Protein AF-A0A1S8KQY8-F1 (afdb_monomer_lite)

Sequence (92 aa):
MGSLREAKEMTLGEYFLRMRAYILRQLDDQERAHYQAWLVARVFPAVDAENGEYVVQHLDEVFDRQKREAEISVVSRQKRSKNQCIQTSDAS

Foldseek 3Di:
DDDPVCVVPDDPVRVVVVVVVVVVVVLVVVLVVLVVVVVVCVVVPPADPPPRHGPDDDSVVVDDSVVVVVVVVVVVVVVVVVVVVVVVPVPD

Radius of gyration: 20.98 Å; chains: 1; bounding box: 51×39×48 Å

Organism: NCBI:txid29394

Secondary structure (DSSP, 8-state):
---HHHHHS--HHHHHHHHHHHHHHHHHHHHHHHHHHHHHHHHTT-B-TTT--BS--SGGGT--HHHHHHHHHHHHHHHHHHHHHHHTSS--

Structure (mmCIF, N/CA/C/O backbone):
data_AF-A0A1S8KQY8-F1
#
_entry.id   AF-A0A1S8KQY8-F1
#
loop_
_atom_site.group_PDB
_atom_site.id
_atom_site.type_symbol
_atom_site.label_atom_id
_atom_site.label_alt_id
_atom_site.label_comp_id
_atom_site.label_asym_id
_atom_site.label_entity_id
_atom_site.label_seq_id
_atom_site.pdbx_PDB_ins_code
_atom_site.Cartn_x
_atom_site.Cartn_y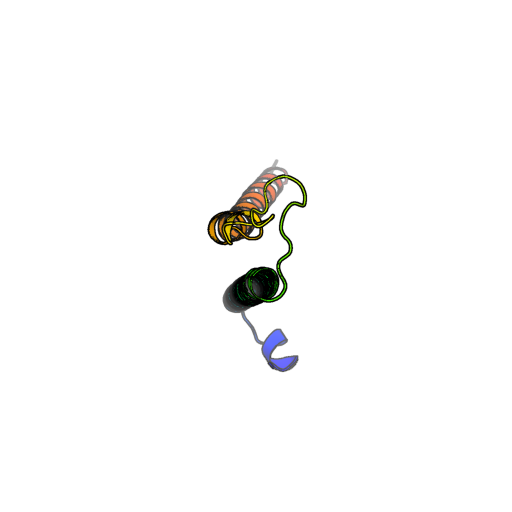
_atom_site.Cartn_z
_atom_site.occupancy
_atom_site.B_iso_or_equiv
_atom_site.auth_seq_id
_atom_site.auth_comp_id
_atom_site.auth_asym_id
_atom_site.auth_atom_id
_atom_site.pdbx_PDB_model_num
ATOM 1 N N . MET A 1 1 ? 11.275 -18.316 -8.171 1.00 49.62 1 MET A N 1
ATOM 2 C CA . MET A 1 1 ? 12.287 -17.292 -7.829 1.00 49.62 1 MET A CA 1
ATOM 3 C C . MET A 1 1 ? 13.426 -17.463 -8.815 1.00 49.62 1 MET A C 1
ATOM 5 O O . MET A 1 1 ? 13.899 -18.585 -8.940 1.00 49.62 1 MET A O 1
ATOM 9 N N . GLY A 1 2 ? 13.760 -16.420 -9.578 1.00 64.44 2 GLY A N 1
ATOM 10 C CA . GLY A 1 2 ? 14.705 -16.520 -10.695 1.00 64.44 2 GLY A CA 1
ATOM 11 C C . GLY A 1 2 ? 16.124 -16.855 -10.240 1.00 64.44 2 GLY A C 1
ATOM 12 O O . GLY A 1 2 ? 16.550 -16.441 -9.162 1.00 64.44 2 GLY A O 1
ATOM 13 N N . SER A 1 3 ? 16.837 -17.645 -11.040 1.00 81.06 3 SER A N 1
ATOM 14 C CA . SER A 1 3 ? 18.202 -18.077 -10.720 1.00 81.06 3 SER A CA 1
ATOM 15 C C . SER A 1 3 ? 19.215 -16.939 -10.915 1.00 81.06 3 SER A C 1
ATOM 17 O O . SER A 1 3 ? 18.996 -16.027 -11.712 1.00 81.06 3 SER A O 1
ATOM 19 N N . LEU A 1 4 ? 20.374 -17.001 -10.245 1.00 74.88 4 LEU A N 1
ATOM 20 C CA . LEU A 1 4 ? 21.475 -16.041 -10.464 1.00 74.88 4 LEU A CA 1
ATOM 21 C C . LEU A 1 4 ? 21.918 -15.979 -11.934 1.00 74.88 4 LEU A C 1
ATOM 23 O O . LEU A 1 4 ? 22.382 -14.946 -12.413 1.00 74.88 4 LEU A O 1
ATOM 27 N N . ARG A 1 5 ? 21.746 -17.088 -12.654 1.00 79.19 5 ARG A N 1
ATOM 28 C CA . ARG A 1 5 ? 22.027 -17.184 -14.080 1.00 79.19 5 ARG A CA 1
ATOM 29 C C . ARG A 1 5 ? 21.033 -16.367 -14.911 1.00 79.19 5 ARG A C 1
ATOM 31 O O . ARG A 1 5 ? 21.470 -15.588 -15.747 1.00 79.19 5 ARG A O 1
ATOM 38 N N . GLU A 1 6 ? 19.737 -16.439 -14.605 1.00 76.88 6 GLU A N 1
ATOM 39 C CA . GLU A 1 6 ? 18.722 -15.580 -15.239 1.00 76.88 6 GLU A CA 1
ATOM 40 C C . GLU A 1 6 ? 18.957 -14.094 -14.958 1.00 76.88 6 GLU A C 1
ATOM 42 O O . GLU A 1 6 ? 18.691 -13.261 -15.816 1.00 76.88 6 GLU A O 1
ATOM 47 N N . ALA A 1 7 ? 19.456 -13.744 -13.768 1.00 74.12 7 ALA A N 1
ATOM 48 C CA . ALA A 1 7 ? 19.798 -12.359 -13.448 1.00 74.12 7 ALA A CA 1
ATOM 49 C C . ALA A 1 7 ? 20.986 -11.845 -14.277 1.00 74.12 7 ALA A C 1
ATOM 51 O O . ALA A 1 7 ? 21.007 -10.679 -14.663 1.00 74.12 7 ALA A O 1
ATOM 52 N N . LYS A 1 8 ? 21.958 -12.718 -14.569 1.00 75.44 8 LYS A N 1
ATOM 53 C CA . LYS A 1 8 ? 23.155 -12.395 -15.355 1.00 75.44 8 LYS A CA 1
ATOM 54 C C . LYS A 1 8 ? 22.877 -12.297 -16.858 1.00 75.44 8 LYS A C 1
ATOM 56 O O . LYS A 1 8 ? 23.540 -11.530 -17.544 1.00 75.44 8 LYS A O 1
ATOM 61 N N . GLU A 1 9 ? 21.919 -13.074 -17.355 1.00 85.00 9 GLU A N 1
ATOM 62 C CA . GLU A 1 9 ? 21.521 -13.108 -18.771 1.00 85.00 9 GLU A CA 1
ATOM 63 C C . GLU A 1 9 ? 20.485 -12.020 -19.129 1.00 85.00 9 GLU A C 1
ATOM 65 O O . GLU A 1 9 ? 20.113 -11.876 -20.290 1.00 85.00 9 GLU A O 1
ATOM 70 N N . MET A 1 10 ? 20.029 -11.233 -18.149 1.00 88.94 10 MET A N 1
ATOM 71 C CA . MET A 1 10 ? 18.983 -10.229 -18.326 1.00 88.94 10 MET A CA 1
ATOM 72 C C . MET A 1 10 ? 19.504 -8.938 -18.961 1.00 88.94 10 MET A C 1
ATOM 74 O O . MET A 1 10 ? 20.521 -8.379 -18.544 1.00 88.94 10 MET A O 1
ATOM 78 N N . THR A 1 11 ? 18.753 -8.398 -19.918 1.00 90.50 11 THR A N 1
ATOM 79 C CA . THR A 1 11 ? 19.014 -7.056 -20.449 1.00 90.50 11 THR A CA 1
ATOM 80 C C . THR A 1 11 ? 18.681 -5.977 -19.413 1.00 90.50 11 THR A C 1
ATOM 82 O O . THR A 1 11 ? 17.844 -6.163 -18.528 1.00 90.50 11 THR A O 1
ATOM 85 N N . LEU A 1 12 ? 19.274 -4.785 -19.548 1.00 86.12 12 LEU A N 1
ATOM 86 C CA . LEU A 1 12 ? 18.943 -3.648 -18.677 1.00 86.12 12 LEU A CA 1
ATOM 87 C C . LEU A 1 12 ? 17.442 -3.309 -18.708 1.00 86.12 12 LEU A C 1
ATOM 89 O O . LEU A 1 12 ? 16.863 -2.989 -17.672 1.00 86.12 12 LEU A O 1
ATOM 93 N N . GLY A 1 13 ? 16.797 -3.408 -19.876 1.00 85.69 13 GLY A N 1
ATOM 94 C CA . GLY A 1 13 ? 15.362 -3.150 -20.024 1.00 85.69 13 GLY A CA 1
ATOM 95 C C . GLY A 1 13 ? 14.501 -4.130 -19.226 1.00 85.69 13 GLY A C 1
ATOM 96 O O . GLY A 1 13 ? 13.619 -3.712 -18.474 1.00 85.69 13 GLY A O 1
ATOM 97 N N . GLU A 1 14 ? 14.797 -5.425 -19.328 1.00 86.94 14 GLU A N 1
ATOM 98 C CA . GLU A 1 14 ? 14.121 -6.467 -18.549 1.00 86.94 14 GLU A CA 1
ATOM 99 C C . GLU A 1 14 ? 14.378 -6.309 -17.049 1.00 86.94 14 GLU A C 1
ATOM 101 O O . GLU A 1 14 ? 13.448 -6.459 -16.254 1.00 86.94 14 GLU A O 1
ATOM 106 N N . TYR A 1 15 ? 15.600 -5.937 -16.657 1.00 87.06 15 TYR A N 1
ATOM 107 C CA . TYR A 1 15 ? 15.937 -5.659 -15.263 1.00 87.06 15 TYR A CA 1
ATOM 108 C C . TYR A 1 15 ? 15.062 -4.542 -14.695 1.00 87.06 15 TYR A C 1
ATOM 110 O O . TYR A 1 15 ? 14.417 -4.725 -13.660 1.00 87.06 15 TYR A O 1
ATOM 118 N N . PHE A 1 16 ? 14.965 -3.406 -15.391 1.00 86.06 16 PHE A N 1
ATOM 119 C CA . PHE A 1 16 ? 14.125 -2.298 -14.940 1.00 86.06 16 PHE A CA 1
ATOM 120 C C . PHE A 1 16 ? 12.642 -2.669 -14.892 1.00 86.06 16 PHE A C 1
ATOM 122 O O . PHE A 1 16 ? 11.946 -2.262 -13.959 1.00 86.06 16 PHE A O 1
ATOM 129 N N . LEU A 1 17 ? 12.159 -3.458 -15.855 1.00 88.44 17 LEU A N 1
ATOM 130 C CA . LEU A 1 17 ? 10.773 -3.918 -15.870 1.00 88.44 17 LEU A CA 1
ATOM 131 C C . LEU A 1 17 ? 10.469 -4.821 -14.668 1.00 88.44 17 LEU A C 1
ATOM 133 O O . LEU A 1 17 ? 9.488 -4.589 -13.961 1.00 88.44 17 LEU A O 1
ATOM 137 N N . ARG A 1 18 ? 11.332 -5.806 -14.392 1.00 90.19 18 ARG A N 1
ATOM 138 C CA . ARG A 1 18 ? 11.175 -6.717 -13.247 1.00 90.19 18 ARG A CA 1
ATOM 139 C C . ARG A 1 18 ? 11.292 -5.984 -11.916 1.00 90.19 18 ARG A C 1
ATOM 141 O O . ARG A 1 18 ? 10.482 -6.227 -11.026 1.00 90.19 18 ARG A O 1
ATOM 148 N N . MET A 1 19 ? 12.234 -5.050 -11.792 1.00 88.50 19 MET A N 1
ATOM 149 C CA . MET A 1 19 ? 12.357 -4.208 -10.599 1.00 88.50 19 MET A CA 1
ATOM 150 C C . MET A 1 19 ? 11.106 -3.362 -10.367 1.00 88.50 19 MET A C 1
ATOM 152 O O . MET A 1 19 ? 10.629 -3.266 -9.240 1.00 88.50 19 MET A O 1
ATOM 156 N N . ARG A 1 20 ? 10.533 -2.782 -11.427 1.00 89.00 20 ARG A N 1
ATOM 157 C CA . ARG A 1 20 ? 9.284 -2.023 -11.317 1.00 89.00 20 ARG A CA 1
ATOM 158 C C . ARG A 1 20 ? 8.117 -2.912 -10.894 1.00 89.00 20 ARG A C 1
ATOM 160 O O . ARG A 1 20 ? 7.373 -2.527 -10.000 1.00 89.00 20 ARG A O 1
ATOM 167 N N . ALA A 1 21 ? 7.979 -4.091 -11.498 1.00 91.69 21 ALA A N 1
ATOM 168 C CA . ALA A 1 21 ? 6.947 -5.056 -11.124 1.00 91.69 21 ALA A CA 1
ATOM 169 C C . ALA A 1 21 ? 7.088 -5.506 -9.660 1.00 91.69 21 ALA A C 1
ATOM 171 O O . ALA A 1 21 ? 6.093 -5.607 -8.950 1.00 91.69 21 ALA A O 1
ATOM 172 N N . TYR A 1 22 ? 8.320 -5.717 -9.189 1.00 92.00 22 TYR A N 1
ATOM 173 C CA . TYR A 1 22 ? 8.598 -6.045 -7.792 1.00 92.00 22 TYR A CA 1
ATOM 174 C C . TYR A 1 22 ? 8.148 -4.935 -6.834 1.00 92.00 22 TYR A C 1
ATOM 176 O O . TYR A 1 22 ? 7.462 -5.218 -5.858 1.00 92.00 22 TYR A O 1
ATOM 184 N N . ILE A 1 23 ? 8.488 -3.676 -7.130 1.00 90.75 23 ILE A N 1
ATOM 185 C CA . ILE A 1 23 ? 8.096 -2.528 -6.298 1.00 90.75 23 ILE A CA 1
ATOM 186 C C . ILE A 1 23 ? 6.569 -2.381 -6.253 1.00 90.75 23 ILE A C 1
ATOM 188 O O . ILE A 1 23 ? 6.014 -2.159 -5.182 1.00 90.75 23 ILE A O 1
ATOM 192 N N . LEU A 1 24 ? 5.886 -2.537 -7.392 1.00 91.31 24 LEU A N 1
ATOM 193 C CA . LEU A 1 24 ? 4.421 -2.478 -7.442 1.00 91.31 24 LEU A CA 1
ATOM 194 C C . LEU A 1 24 ? 3.783 -3.604 -6.626 1.00 91.31 24 LEU A C 1
ATOM 196 O O . LEU A 1 24 ? 2.886 -3.348 -5.836 1.00 91.31 24 LEU A O 1
ATOM 200 N N . ARG A 1 25 ? 4.312 -4.826 -6.726 1.00 94.75 25 ARG A N 1
ATOM 201 C CA . ARG A 1 25 ? 3.846 -5.941 -5.898 1.00 94.75 25 ARG A CA 1
ATOM 202 C C . ARG A 1 25 ? 4.022 -5.665 -4.401 1.00 94.75 25 ARG A C 1
ATOM 204 O O . ARG A 1 25 ? 3.132 -5.979 -3.623 1.00 94.75 25 ARG A O 1
ATOM 211 N N . GLN A 1 26 ? 5.149 -5.082 -3.987 1.00 94.00 26 GLN A N 1
ATOM 212 C CA . GLN A 1 26 ? 5.329 -4.695 -2.583 1.00 94.00 26 GLN A CA 1
ATOM 213 C C . GLN A 1 26 ? 4.295 -3.657 -2.138 1.00 94.00 26 GLN A C 1
ATOM 215 O O . GLN A 1 26 ? 3.884 -3.672 -0.981 1.00 94.00 26 GLN A O 1
ATOM 220 N N . LEU A 1 27 ? 3.879 -2.765 -3.038 1.00 94.62 27 LEU A N 1
ATOM 221 C CA . LEU A 1 27 ? 2.840 -1.789 -2.745 1.00 94.62 27 LEU A CA 1
ATOM 222 C C . LEU A 1 27 ? 1.472 -2.455 -2.549 1.00 94.62 27 LEU A C 1
ATOM 224 O O . LEU A 1 27 ? 0.775 -2.118 -1.595 1.00 94.62 27 LEU A O 1
ATOM 228 N N . ASP A 1 28 ? 1.131 -3.435 -3.388 1.00 94.88 28 ASP A N 1
ATOM 229 C CA . ASP A 1 28 ? -0.091 -4.235 -3.231 1.00 94.88 28 ASP A CA 1
ATOM 230 C C . ASP A 1 28 ? -0.085 -5.003 -1.892 1.00 94.88 28 ASP A C 1
ATOM 232 O O . ASP A 1 28 ? -1.091 -5.058 -1.181 1.00 94.88 28 ASP A O 1
ATOM 236 N N . ASP A 1 29 ? 1.069 -5.559 -1.502 1.00 95.75 29 ASP A N 1
ATOM 237 C CA . ASP A 1 29 ? 1.234 -6.252 -0.219 1.00 95.75 29 ASP A CA 1
ATOM 238 C C . ASP A 1 29 ? 1.041 -5.293 0.977 1.00 95.75 29 ASP A C 1
ATOM 240 O O . ASP A 1 29 ? 0.420 -5.662 1.979 1.00 95.75 29 ASP A O 1
ATOM 244 N N . GLN A 1 30 ? 1.527 -4.050 0.873 1.00 94.19 30 GLN A N 1
ATOM 245 C CA . GLN A 1 30 ? 1.322 -3.015 1.894 1.00 94.19 30 GLN A CA 1
ATOM 246 C C . GLN A 1 30 ? -0.149 -2.616 2.014 1.00 94.19 30 GLN A C 1
ATOM 248 O O . GLN A 1 30 ? -0.681 -2.602 3.124 1.00 94.19 30 GLN A O 1
ATOM 253 N N . GLU A 1 31 ? -0.816 -2.338 0.892 1.00 94.88 31 GLU A N 1
ATOM 254 C CA . GLU A 1 31 ? -2.243 -2.001 0.874 1.00 94.88 31 GLU A CA 1
ATOM 255 C C . GLU A 1 31 ? -3.063 -3.086 1.573 1.00 94.88 31 GLU A C 1
ATOM 257 O O . GLU A 1 31 ? -3.876 -2.800 2.456 1.00 94.88 31 GLU A O 1
ATOM 262 N N . ARG A 1 32 ? -2.785 -4.352 1.247 1.00 95.12 32 ARG A N 1
ATOM 263 C CA . ARG A 1 32 ? -3.460 -5.497 1.856 1.00 95.12 32 ARG A CA 1
ATOM 264 C C . ARG A 1 32 ? -3.244 -5.565 3.367 1.00 95.12 32 ARG A C 1
ATOM 266 O O . ARG A 1 32 ? -4.196 -5.845 4.095 1.00 95.12 32 ARG A O 1
ATOM 273 N N . ALA A 1 33 ? -2.025 -5.315 3.843 1.00 94.44 33 ALA A N 1
ATOM 274 C CA . ALA A 1 33 ? -1.717 -5.314 5.271 1.00 94.44 33 ALA A CA 1
ATOM 275 C C . A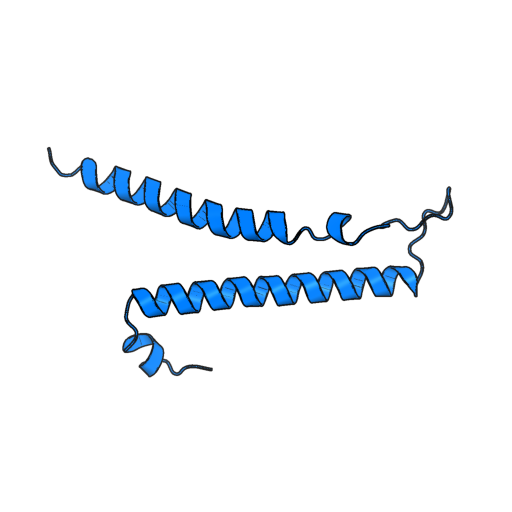LA A 1 33 ? -2.454 -4.186 6.015 1.00 94.44 33 ALA A C 1
ATOM 277 O O . ALA A 1 33 ? -3.057 -4.428 7.063 1.00 94.44 33 ALA A O 1
ATOM 278 N N . HIS A 1 34 ? -2.469 -2.975 5.453 1.00 94.06 34 HIS A N 1
ATOM 279 C CA . HIS A 1 34 ? -3.195 -1.841 6.028 1.00 94.06 34 HIS A CA 1
ATOM 280 C C . HIS A 1 34 ? -4.707 -2.068 6.031 1.00 94.06 34 HIS A C 1
ATOM 282 O O . HIS A 1 34 ? -5.366 -1.786 7.031 1.00 94.06 34 HIS A O 1
ATOM 288 N N . TYR A 1 35 ? -5.251 -2.660 4.967 1.00 93.06 35 TYR A N 1
ATOM 289 C CA . TYR A 1 35 ? -6.663 -3.024 4.904 1.00 93.06 35 TYR A CA 1
ATOM 290 C C . TYR A 1 35 ? -7.047 -4.032 5.990 1.00 93.06 35 TYR A C 1
ATOM 292 O O . TYR A 1 35 ? -8.052 -3.860 6.678 1.00 93.06 35 TYR A O 1
ATOM 300 N N . GLN A 1 36 ? -6.221 -5.062 6.196 1.00 91.94 36 GLN A N 1
ATOM 301 C CA . GLN A 1 36 ? -6.433 -6.028 7.272 1.00 91.94 36 GLN A CA 1
ATOM 302 C C . GLN A 1 36 ? -6.386 -5.364 8.651 1.00 91.94 36 GLN A C 1
ATOM 304 O O . GLN A 1 36 ? -7.271 -5.612 9.466 1.00 91.94 36 GLN A O 1
ATOM 309 N N . ALA A 1 37 ? -5.403 -4.498 8.906 1.00 88.81 37 ALA A N 1
ATOM 310 C CA . ALA A 1 37 ? -5.300 -3.768 10.168 1.00 88.81 37 ALA A CA 1
ATOM 311 C C . ALA A 1 37 ? -6.527 -2.872 10.420 1.00 88.81 37 ALA A C 1
ATOM 313 O O . ALA A 1 37 ? -7.081 -2.879 11.518 1.00 88.81 37 ALA A O 1
ATOM 314 N N . TRP A 1 38 ? -6.996 -2.165 9.389 1.00 89.19 38 TRP A N 1
ATOM 315 C CA . TRP A 1 38 ? -8.194 -1.328 9.455 1.00 89.19 38 TRP A CA 1
ATOM 316 C C . TRP A 1 38 ? -9.463 -2.138 9.757 1.00 89.19 38 TRP A C 1
ATOM 318 O O . TRP A 1 38 ? -10.268 -1.738 10.596 1.00 89.19 38 TRP A O 1
ATOM 328 N N . LEU A 1 39 ? -9.629 -3.317 9.147 1.00 88.88 39 LEU A N 1
ATOM 329 C CA . LEU A 1 39 ? -10.740 -4.218 9.473 1.00 88.88 39 LEU A CA 1
ATOM 330 C C . LEU A 1 39 ? -10.657 -4.749 10.910 1.00 88.88 39 LEU A C 1
ATOM 332 O O . LEU A 1 39 ? -11.671 -4.804 11.605 1.00 88.88 39 LEU A O 1
ATOM 336 N N . VAL A 1 40 ? -9.462 -5.121 11.375 1.00 87.56 40 VAL A N 1
ATOM 337 C CA . VAL A 1 40 ? -9.251 -5.602 12.750 1.00 87.56 40 VAL A CA 1
ATOM 338 C C . VAL A 1 40 ? -9.611 -4.521 13.769 1.00 87.56 40 VAL A C 1
ATOM 340 O O . VAL A 1 40 ? -10.287 -4.833 14.747 1.00 87.56 40 VAL A O 1
ATOM 343 N N . ALA A 1 41 ? -9.261 -3.257 13.510 1.00 83.50 41 ALA A N 1
ATOM 344 C CA . ALA A 1 41 ? -9.616 -2.123 14.367 1.00 83.50 41 ALA A CA 1
ATOM 345 C C . ALA A 1 41 ? -11.136 -1.892 14.490 1.00 83.50 41 ALA A C 1
ATOM 347 O O . ALA A 1 41 ? -11.585 -1.256 15.441 1.00 83.50 41 ALA A O 1
ATOM 348 N N . ARG A 1 42 ? -11.940 -2.428 13.560 1.00 81.88 42 ARG A N 1
ATOM 349 C CA . ARG A 1 42 ? -13.410 -2.398 13.637 1.00 81.88 42 ARG A CA 1
ATOM 350 C C . ARG A 1 42 ? -13.986 -3.534 14.481 1.00 81.88 42 ARG A C 1
ATOM 352 O O . ARG A 1 42 ? -15.006 -3.335 15.134 1.00 81.88 42 ARG A O 1
ATOM 359 N N . VAL A 1 43 ? -13.341 -4.703 14.470 1.00 81.31 43 VAL A N 1
ATOM 360 C CA . VAL A 1 43 ? -13.745 -5.889 15.251 1.00 81.31 43 VAL A CA 1
ATOM 361 C C . VAL A 1 43 ? -13.302 -5.776 16.710 1.00 81.31 43 VAL A C 1
ATOM 363 O O . VAL A 1 43 ? -14.057 -6.125 17.612 1.00 81.31 43 VAL A O 1
ATOM 366 N N . PHE A 1 44 ? -12.094 -5.265 16.939 1.00 78.75 44 PHE A N 1
ATOM 367 C CA . PHE A 1 44 ? -11.564 -4.925 18.256 1.00 78.75 44 PHE A CA 1
ATOM 368 C C . PHE A 1 44 ? -11.508 -3.401 18.348 1.00 78.75 44 PHE A C 1
ATOM 370 O O . PHE A 1 44 ? -10.487 -2.820 17.975 1.00 78.75 44 PHE A O 1
ATOM 377 N N . PRO A 1 45 ? -12.621 -2.755 18.744 1.00 66.69 45 PRO A N 1
ATOM 378 C CA . PRO A 1 45 ? -12.810 -1.326 18.559 1.00 66.69 45 PRO A CA 1
ATOM 379 C C . PRO A 1 45 ? -11.725 -0.525 19.275 1.00 66.69 45 PRO A C 1
ATOM 381 O O . PRO A 1 45 ? -11.709 -0.424 20.500 1.00 66.69 45 PRO A O 1
ATOM 384 N N . ALA A 1 46 ? -10.842 0.078 18.483 1.00 70.88 46 ALA A N 1
ATOM 385 C CA . ALA A 1 46 ? -10.038 1.215 18.903 1.00 70.88 46 ALA A CA 1
ATOM 386 C C . ALA A 1 46 ? -10.893 2.470 18.694 1.00 70.88 46 ALA A C 1
ATOM 388 O O . ALA A 1 46 ? -10.799 3.142 17.664 1.00 70.88 46 ALA A O 1
ATOM 389 N N . VAL A 1 47 ? -11.810 2.703 19.630 1.00 80.81 47 VAL A N 1
ATOM 390 C CA . VAL A 1 47 ? -12.650 3.902 19.665 1.00 80.81 47 VAL A CA 1
ATOM 391 C C . VAL A 1 47 ? -12.033 4.942 20.587 1.00 80.81 47 VAL A C 1
ATOM 393 O O . VAL A 1 47 ? -11.389 4.597 21.580 1.00 80.81 47 VAL A O 1
ATOM 396 N N . ASP A 1 48 ? -12.224 6.209 20.246 1.00 79.56 48 ASP A N 1
ATOM 397 C CA . ASP A 1 48 ? -11.918 7.316 21.137 1.00 79.56 48 ASP A CA 1
ATOM 398 C C . ASP A 1 48 ? -12.782 7.201 22.400 1.00 79.56 48 ASP A C 1
ATOM 400 O O . ASP A 1 48 ? -13.992 6.966 22.331 1.00 79.56 48 ASP A O 1
ATOM 404 N N . ALA A 1 49 ? -12.148 7.345 23.561 1.00 75.31 49 ALA A N 1
ATOM 405 C CA . ALA A 1 49 ? -12.802 7.208 24.853 1.00 75.31 49 ALA A CA 1
ATOM 406 C C . ALA A 1 49 ? -13.819 8.331 25.113 1.00 75.31 49 ALA A C 1
ATOM 408 O O . ALA A 1 49 ? -14.757 8.125 25.883 1.00 75.31 49 ALA A O 1
ATOM 409 N N . GLU A 1 50 ? -13.641 9.498 24.484 1.00 80.44 50 GLU A N 1
ATOM 410 C CA . GLU A 1 50 ? -14.493 10.671 24.707 1.00 80.44 50 GLU A CA 1
ATOM 411 C C . GLU A 1 50 ? -15.742 10.674 23.815 1.00 80.44 50 GLU A C 1
ATOM 413 O O . GLU A 1 50 ? 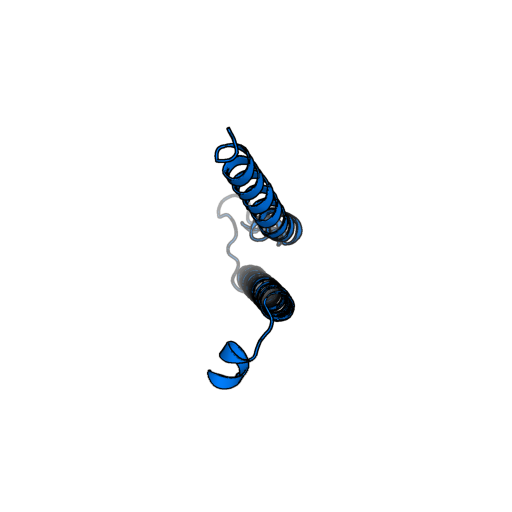-16.847 10.910 24.302 1.00 80.44 50 GLU A O 1
ATOM 418 N N . ASN A 1 51 ? -15.581 10.368 22.523 1.00 82.31 51 ASN A N 1
ATOM 419 C CA . ASN A 1 51 ? -16.655 10.482 21.527 1.00 82.31 51 ASN A CA 1
ATOM 420 C C . ASN A 1 51 ? -17.250 9.129 21.100 1.00 82.31 51 ASN A C 1
ATOM 422 O O . ASN A 1 51 ? -18.307 9.093 20.474 1.00 82.31 51 ASN A O 1
ATOM 426 N N . GLY A 1 52 ? -16.590 8.008 21.420 1.00 81.56 52 GLY A N 1
ATOM 427 C CA . GLY A 1 52 ? -17.022 6.666 21.012 1.00 81.56 52 GLY A CA 1
ATOM 428 C C . GLY A 1 52 ? -16.867 6.378 19.513 1.00 81.56 52 GLY A C 1
ATOM 429 O O . GLY A 1 52 ? -17.323 5.337 19.040 1.00 81.56 52 GLY A O 1
ATOM 430 N N . GLU A 1 53 ? -16.231 7.279 18.762 1.00 83.50 53 GLU A N 1
ATOM 431 C CA . GLU A 1 53 ? -15.959 7.116 17.334 1.00 83.50 53 GLU A CA 1
ATOM 432 C C . GLU A 1 53 ? -14.683 6.305 17.098 1.00 83.50 53 GLU A C 1
ATOM 434 O O . GLU A 1 53 ? -13.756 6.325 17.905 1.00 83.50 53 GLU A O 1
ATOM 439 N N . TYR A 1 54 ? -14.609 5.589 15.973 1.00 80.44 54 TYR A N 1
ATOM 440 C CA . TYR A 1 54 ? -13.380 4.896 15.587 1.00 80.44 54 TYR A CA 1
ATOM 441 C C . TYR A 1 54 ? -12.249 5.897 15.340 1.00 80.44 54 TYR A C 1
ATOM 443 O O . TYR A 1 54 ? -12.430 6.862 14.603 1.00 80.44 54 TYR A O 1
ATOM 451 N N . VAL A 1 55 ? -11.062 5.606 15.885 1.00 81.81 55 VAL A N 1
ATOM 452 C CA . VAL A 1 55 ? -9.861 6.447 15.713 1.00 81.81 55 VAL A CA 1
ATOM 453 C C . VAL A 1 55 ? -9.450 6.574 14.240 1.00 81.81 55 VAL A C 1
ATOM 455 O O . VAL A 1 55 ? -8.874 7.583 13.851 1.00 81.81 55 VAL A O 1
ATOM 458 N N . VAL A 1 56 ? -9.746 5.558 13.423 1.00 82.62 56 VAL A N 1
ATOM 459 C CA . VAL A 1 56 ? -9.503 5.559 11.974 1.00 82.62 56 VAL A CA 1
ATOM 460 C C . VAL A 1 56 ? -10.806 5.226 11.263 1.00 82.62 56 VAL A C 1
ATOM 462 O O . VAL A 1 56 ? -11.302 4.096 11.362 1.00 82.62 56 VAL A O 1
ATOM 465 N N . GLN A 1 57 ? -11.363 6.188 10.533 1.00 84.62 57 GLN A N 1
ATOM 466 C CA . GLN A 1 57 ? -12.662 6.004 9.881 1.00 84.62 57 GLN A CA 1
ATOM 467 C C . GLN A 1 57 ? -12.483 5.371 8.503 1.00 84.62 57 GLN A C 1
ATOM 469 O O . GLN A 1 57 ? -13.146 4.371 8.176 1.00 84.62 57 GLN A O 1
ATOM 474 N N . HIS A 1 58 ? -11.514 5.873 7.742 1.00 86.81 58 HIS A N 1
ATOM 475 C CA . HIS A 1 58 ? -11.240 5.460 6.373 1.00 86.81 58 HIS A CA 1
ATOM 476 C C . HIS A 1 58 ? -9.828 4.877 6.193 1.00 86.81 58 HIS A C 1
ATOM 478 O O . HIS A 1 58 ? -8.909 5.143 6.962 1.00 86.81 58 HIS A O 1
ATOM 484 N N . LEU A 1 59 ? -9.655 4.016 5.185 1.00 87.56 59 LEU A N 1
ATOM 485 C CA . LEU A 1 59 ? -8.371 3.351 4.923 1.00 87.56 59 LEU A CA 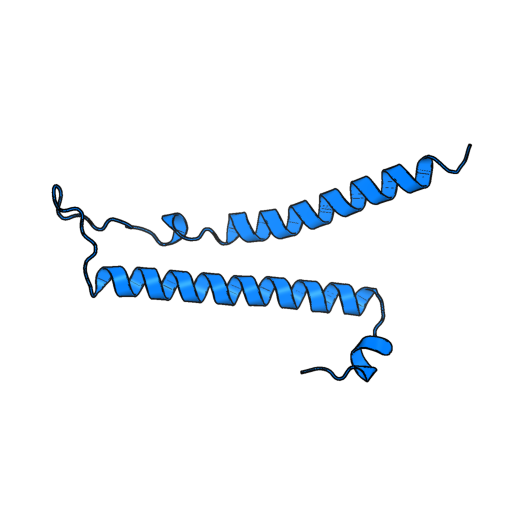1
ATOM 486 C C . LEU A 1 59 ? -7.292 4.336 4.454 1.00 87.56 59 LEU A C 1
ATOM 488 O O . LEU A 1 59 ? -6.122 4.177 4.786 1.00 87.56 59 LEU A O 1
ATOM 492 N N . ASP A 1 60 ? -7.681 5.339 3.680 1.00 88.19 60 ASP A N 1
ATOM 493 C CA . ASP A 1 60 ? -6.807 6.366 3.113 1.00 88.19 60 ASP A CA 1
ATOM 494 C C . ASP A 1 60 ? -6.153 7.262 4.175 1.00 88.19 60 ASP A C 1
ATOM 496 O O . ASP A 1 60 ? -5.076 7.803 3.930 1.00 88.19 60 ASP A O 1
ATOM 500 N N . GLU A 1 61 ? -6.713 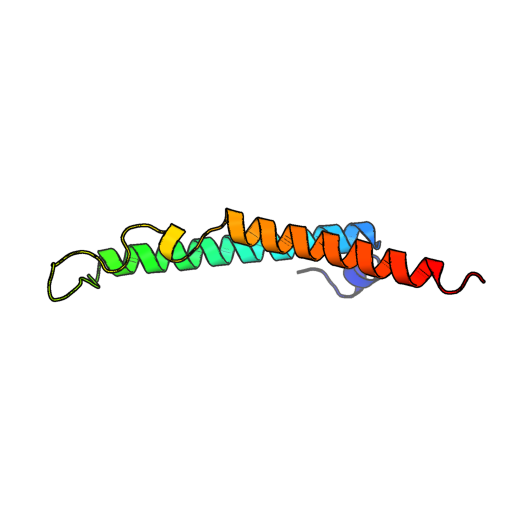7.325 5.387 1.00 85.94 61 GLU A N 1
ATOM 501 C CA . GLU A 1 61 ? -6.078 7.965 6.550 1.00 85.94 61 GLU A CA 1
ATOM 502 C C . GLU A 1 61 ? -4.794 7.241 6.992 1.00 85.94 61 GLU A C 1
ATOM 504 O O . GLU A 1 61 ? -3.868 7.869 7.508 1.00 85.94 61 GLU A O 1
ATOM 509 N N . VAL A 1 62 ? -4.714 5.921 6.777 1.00 85.94 62 VAL A N 1
ATOM 510 C CA . VAL A 1 62 ? -3.551 5.096 7.151 1.00 85.94 62 VAL A CA 1
ATOM 511 C C . VAL A 1 62 ? -2.729 4.634 5.950 1.00 85.94 62 VAL A C 1
ATOM 513 O O . VAL A 1 62 ? -1.538 4.347 6.101 1.00 85.94 62 VAL A O 1
ATOM 516 N N . PHE A 1 63 ? -3.329 4.567 4.760 1.00 92.19 63 PHE A N 1
ATOM 517 C CA . PHE A 1 63 ? -2.648 4.165 3.537 1.00 92.19 63 PHE A CA 1
ATOM 518 C C . PHE A 1 63 ? -3.283 4.755 2.271 1.00 92.19 63 PHE A C 1
ATOM 520 O O . PHE A 1 63 ? -4.332 4.311 1.811 1.00 92.19 63 PHE A O 1
ATOM 527 N N . ASP A 1 64 ? -2.571 5.691 1.642 1.00 93.00 64 ASP A N 1
ATOM 528 C CA . ASP A 1 64 ? -2.925 6.254 0.337 1.00 93.00 64 ASP A CA 1
ATOM 529 C C . ASP A 1 64 ? -2.073 5.620 -0.774 1.00 93.00 64 ASP A C 1
ATOM 531 O O . ASP A 1 64 ? -0.900 5.961 -0.980 1.00 93.00 64 ASP A O 1
ATOM 535 N N . ARG A 1 65 ? -2.684 4.695 -1.520 1.00 90.88 65 ARG A N 1
ATOM 536 C CA . ARG A 1 65 ? -2.049 4.003 -2.650 1.00 90.88 65 ARG A CA 1
ATOM 537 C C . ARG A 1 65 ? -1.610 4.964 -3.751 1.00 90.88 65 ARG A C 1
ATOM 539 O O . ARG A 1 65 ? -0.507 4.819 -4.277 1.00 90.88 65 ARG A O 1
ATOM 546 N N . GLN A 1 66 ? -2.439 5.948 -4.096 1.00 90.62 66 GLN A N 1
ATOM 547 C CA . GLN A 1 66 ? -2.163 6.860 -5.208 1.00 90.62 66 GLN A CA 1
ATOM 548 C C . GLN A 1 66 ? -0.953 7.739 -4.900 1.00 90.62 66 GLN A C 1
ATOM 550 O O . GLN A 1 66 ? -0.062 7.895 -5.740 1.00 90.62 66 GLN A O 1
ATOM 555 N N . LYS A 1 67 ? -0.870 8.250 -3.669 1.00 91.62 67 LYS A N 1
ATOM 556 C CA . LYS A 1 67 ? 0.289 9.011 -3.199 1.00 91.62 67 LYS A CA 1
ATOM 557 C C . LYS A 1 67 ? 1.569 8.177 -3.236 1.00 91.62 67 LYS A C 1
ATOM 559 O O . LYS A 1 67 ? 2.593 8.649 -3.731 1.00 91.62 67 LYS A O 1
ATO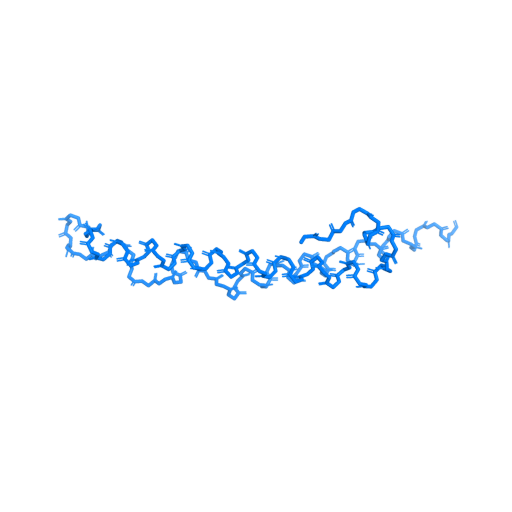M 564 N N . ARG A 1 68 ? 1.516 6.920 -2.785 1.00 89.75 68 ARG A N 1
ATOM 565 C CA . ARG A 1 68 ? 2.674 6.009 -2.812 1.00 89.75 68 ARG A CA 1
ATOM 566 C C . ARG A 1 68 ? 3.131 5.667 -4.231 1.00 89.75 68 ARG A C 1
ATOM 568 O O . ARG A 1 68 ? 4.330 5.693 -4.511 1.00 89.75 68 ARG A O 1
ATOM 575 N N . GLU A 1 69 ? 2.205 5.391 -5.149 1.00 90.38 69 GLU A N 1
ATOM 576 C CA . GLU A 1 69 ? 2.535 5.183 -6.567 1.00 90.38 69 GLU A CA 1
ATOM 577 C C . GLU A 1 69 ? 3.176 6.435 -7.184 1.00 90.38 69 GLU A C 1
ATOM 579 O O . GLU A 1 69 ? 4.169 6.338 -7.918 1.00 90.38 69 GLU A O 1
ATOM 584 N N . ALA A 1 70 ? 2.652 7.620 -6.852 1.00 88.81 70 ALA A N 1
ATOM 585 C CA . ALA A 1 70 ? 3.206 8.887 -7.305 1.00 88.81 70 ALA A CA 1
ATOM 586 C C . ALA A 1 70 ? 4.652 9.071 -6.815 1.00 88.81 70 ALA A C 1
ATOM 588 O O . ALA A 1 70 ? 5.520 9.377 -7.632 1.00 88.81 70 ALA A O 1
ATOM 589 N N . GLU A 1 71 ? 4.952 8.793 -5.543 1.00 86.25 71 GLU A N 1
ATOM 590 C CA . GLU A 1 71 ? 6.314 8.829 -4.983 1.00 86.25 71 GLU A CA 1
ATOM 591 C C . GLU A 1 71 ? 7.279 7.904 -5.749 1.00 86.25 71 GLU A C 1
ATOM 593 O O . GLU A 1 71 ? 8.367 8.330 -6.153 1.00 86.25 71 GLU A O 1
ATOM 598 N N . ILE A 1 72 ? 6.859 6.668 -6.044 1.00 82.56 72 ILE A N 1
ATOM 599 C CA . ILE A 1 72 ? 7.645 5.704 -6.836 1.00 82.56 72 ILE A CA 1
ATOM 600 C C . ILE A 1 72 ? 7.938 6.264 -8.239 1.00 82.56 72 ILE A C 1
ATOM 602 O O . ILE A 1 72 ? 9.061 6.158 -8.751 1.00 82.56 72 ILE A O 1
ATOM 606 N N . SER A 1 73 ? 6.947 6.903 -8.865 1.00 75.62 73 SER A N 1
ATOM 607 C CA . SER A 1 73 ? 7.087 7.489 -10.201 1.00 75.62 73 SER A CA 1
ATOM 608 C C . SER A 1 73 ? 7.956 8.760 -10.220 1.00 75.62 73 SER A C 1
ATOM 610 O O . SER A 1 73 ? 8.756 8.945 -11.142 1.00 75.62 73 SER A O 1
ATOM 612 N N . VAL A 1 74 ? 7.883 9.611 -9.194 1.00 66.50 74 VAL A N 1
ATOM 613 C CA . VAL A 1 74 ? 8.642 10.871 -9.098 1.00 66.50 74 VAL A CA 1
ATOM 614 C C . VAL A 1 74 ? 10.121 10.601 -8.828 1.00 66.50 74 VAL A C 1
ATOM 616 O O . VAL A 1 74 ? 10.978 11.170 -9.509 1.00 66.50 74 VAL A O 1
ATOM 619 N N . VAL A 1 75 ? 10.445 9.648 -7.947 1.00 60.41 75 VAL A N 1
ATOM 620 C CA . VAL A 1 75 ? 11.834 9.200 -7.726 1.00 60.41 75 VAL A CA 1
ATOM 621 C C . VAL A 1 75 ? 12.464 8.695 -9.030 1.00 60.41 75 VAL A C 1
ATOM 623 O O . VAL A 1 75 ? 13.644 8.947 -9.298 1.00 60.41 75 VAL A O 1
ATOM 626 N N . SER A 1 76 ? 11.676 8.038 -9.888 1.00 57.25 76 SER A N 1
ATOM 627 C CA . SER A 1 76 ? 12.147 7.589 -11.202 1.00 57.25 76 SER A CA 1
ATOM 628 C C . SER A 1 76 ? 12.440 8.749 -12.174 1.00 57.25 76 SER A C 1
ATOM 630 O O . SER A 1 76 ? 13.360 8.643 -12.990 1.00 57.25 76 SER A O 1
ATOM 632 N N . ARG A 1 77 ? 11.738 9.889 -12.051 1.00 56.94 77 ARG A N 1
ATOM 633 C CA . ARG A 1 77 ? 11.987 11.117 -12.834 1.00 56.94 77 ARG A CA 1
ATOM 634 C C . ARG A 1 77 ? 13.198 11.905 -12.328 1.00 56.94 77 ARG A C 1
ATOM 636 O O . ARG A 1 77 ? 14.030 12.305 -13.142 1.00 56.94 77 ARG A O 1
ATOM 643 N N . GLN A 1 78 ? 13.355 12.076 -11.013 1.00 54.34 78 GLN A N 1
ATOM 644 C CA . GLN A 1 78 ? 14.482 12.828 -10.438 1.00 54.34 78 GLN A CA 1
ATOM 645 C C . GLN A 1 78 ? 15.842 12.188 -10.765 1.00 54.34 78 GLN A C 1
ATOM 647 O O . GLN A 1 78 ? 16.810 12.894 -11.053 1.00 54.34 78 GLN A O 1
ATOM 652 N N . LYS A 1 79 ? 15.920 10.847 -10.766 1.00 52.50 79 LYS A N 1
ATOM 653 C CA . LYS A 1 79 ? 17.145 10.118 -11.143 1.00 52.50 79 LYS A CA 1
ATOM 654 C C . LYS A 1 79 ? 17.531 10.329 -12.611 1.00 52.50 79 LYS A C 1
ATOM 656 O O . LYS A 1 79 ? 18.716 10.428 -12.909 1.00 52.50 79 LYS A O 1
ATOM 661 N N . ARG A 1 80 ? 16.557 10.458 -13.522 1.00 48.81 80 ARG A N 1
ATOM 662 C CA . ARG A 1 80 ? 16.832 10.774 -14.937 1.00 48.81 80 ARG A CA 1
ATOM 663 C C . ARG A 1 80 ? 17.384 12.190 -15.119 1.00 48.81 80 ARG A C 1
ATOM 665 O O . ARG A 1 80 ? 18.338 12.360 -15.867 1.00 48.81 80 ARG A O 1
ATOM 672 N N . SER A 1 81 ? 16.840 13.171 -14.395 1.00 49.44 81 SER A N 1
ATOM 673 C CA . SER A 1 81 ? 17.306 14.567 -14.439 1.00 49.44 81 SER A CA 1
ATOM 674 C C . SER A 1 81 ? 18.737 14.734 -13.900 1.00 49.44 81 SER A C 1
ATOM 676 O O . SER A 1 81 ? 19.555 15.383 -14.547 1.00 49.44 81 SER A O 1
ATOM 678 N N . LYS A 1 82 ? 19.088 14.092 -12.774 1.00 50.69 82 LYS A N 1
ATOM 679 C CA . LYS A 1 82 ? 20.463 14.148 -12.236 1.00 50.69 82 LYS A CA 1
ATOM 680 C C . LYS A 1 82 ? 21.493 13.483 -13.151 1.00 50.69 82 LYS A C 1
ATOM 682 O O . LYS A 1 82 ? 22.582 14.018 -13.310 1.00 50.69 82 LYS A O 1
ATOM 687 N N . ASN A 1 83 ? 21.143 12.372 -13.797 1.00 53.53 83 ASN A N 1
ATOM 688 C CA . ASN A 1 83 ? 22.059 11.690 -14.714 1.00 53.53 83 ASN A CA 1
ATOM 689 C C . ASN A 1 83 ? 22.274 12.466 -16.026 1.00 53.53 83 ASN A C 1
ATOM 691 O O . ASN A 1 83 ? 23.347 12.366 -16.609 1.00 53.53 83 ASN A O 1
ATOM 695 N N . GLN A 1 84 ? 21.298 13.265 -16.471 1.00 49.88 84 GLN A N 1
ATOM 696 C CA . GLN A 1 84 ? 21.470 14.170 -17.614 1.00 49.88 84 GLN A CA 1
ATOM 697 C C . GLN A 1 84 ? 22.390 15.353 -17.297 1.00 49.88 84 GLN A C 1
ATOM 699 O O . GLN A 1 84 ? 23.160 15.757 -18.158 1.00 49.88 84 GLN A O 1
ATOM 704 N N . CYS A 1 85 ? 22.355 15.872 -16.067 1.00 42.53 85 CYS A N 1
ATOM 705 C CA . CYS A 1 85 ? 23.177 17.020 -15.680 1.00 42.53 85 CYS A CA 1
ATOM 706 C C . CYS A 1 85 ? 24.676 16.682 -15.555 1.00 42.53 85 CYS A C 1
ATOM 708 O O . CYS A 1 85 ? 25.510 17.567 -15.705 1.00 42.53 85 CYS A O 1
ATOM 710 N N . ILE A 1 86 ? 25.018 15.412 -15.297 1.00 51.31 86 ILE A N 1
ATOM 711 C CA . ILE A 1 86 ? 26.412 14.941 -15.180 1.00 51.31 86 ILE A CA 1
ATOM 712 C C . ILE A 1 86 ? 27.025 14.669 -16.566 1.00 51.31 86 ILE A C 1
ATOM 714 O O . ILE A 1 86 ? 28.215 14.862 -16.764 1.00 51.31 86 ILE A O 1
ATOM 718 N N . GLN A 1 87 ? 26.227 14.274 -17.566 1.00 47.25 87 GLN A N 1
ATOM 719 C CA . GLN A 1 87 ? 26.750 13.994 -18.914 1.00 47.25 87 GLN A CA 1
ATOM 720 C C . GLN A 1 87 ? 27.069 15.253 -19.736 1.00 47.25 87 GLN A C 1
ATOM 722 O O . GLN A 1 87 ? 27.730 15.150 -20.765 1.00 47.25 87 GLN A O 1
ATOM 727 N N . THR A 1 88 ? 26.629 16.436 -19.300 1.00 50.75 88 THR A N 1
ATOM 728 C CA . THR A 1 88 ? 26.899 17.710 -19.989 1.00 50.75 88 THR A CA 1
ATOM 729 C C . THR A 1 88 ? 28.065 18.502 -19.394 1.00 50.75 88 THR A C 1
ATOM 731 O O . THR A 1 88 ? 28.425 19.526 -19.961 1.00 50.75 88 THR A O 1
ATOM 734 N N . SER A 1 89 ? 28.649 18.068 -18.270 1.00 48.47 89 SER A N 1
ATOM 735 C CA . SER A 1 89 ? 29.776 18.761 -17.620 1.00 48.47 89 SER A CA 1
ATOM 736 C C . SER A 1 89 ? 31.162 18.252 -18.030 1.00 48.47 89 SER A C 1
ATOM 738 O O . SER A 1 89 ? 32.138 18.935 -17.751 1.00 48.47 89 SER A O 1
ATOM 740 N N . ASP A 1 90 ? 31.248 17.109 -18.719 1.00 52.31 90 ASP A N 1
ATOM 741 C CA . ASP A 1 90 ? 32.521 16.485 -19.128 1.00 52.31 90 ASP A CA 1
ATOM 742 C C . ASP A 1 90 ? 32.825 16.665 -20.634 1.00 52.31 90 ASP A C 1
ATOM 744 O O . ASP A 1 90 ? 33.705 16.008 -21.188 1.00 52.31 90 ASP A O 1
ATOM 748 N N . ALA A 1 91 ? 32.086 17.547 -21.318 1.00 53.09 91 ALA A N 1
ATOM 749 C CA . ALA A 1 91 ? 32.255 17.863 -22.741 1.00 53.09 91 ALA A CA 1
ATOM 750 C C . ALA A 1 91 ? 32.609 19.346 -22.969 1.00 53.09 91 ALA A C 1
ATOM 752 O O . ALA A 1 91 ? 32.015 20.017 -23.818 1.00 53.09 91 ALA A O 1
ATOM 753 N N . SER A 1 92 ? 33.549 19.886 -22.190 1.00 41.69 92 SER A N 1
ATOM 754 C CA . SER A 1 92 ? 34.161 21.204 -22.422 1.00 41.69 92 SER A CA 1
ATOM 755 C C . SER A 1 92 ? 35.654 21.174 -22.144 1.00 41.69 92 SER A C 1
ATOM 757 O O . SER A 1 92 ? 36.043 20.553 -21.132 1.00 41.69 92 SER A O 1
#

pLDDT: mean 78.58, std 15.55, range [41.69, 95.75]